Protein AF-A0A7L0SD51-F1 (afdb_monomer)

Mean predicted aligned error: 18.01 Å

Sequence (145 aa):
GAASPPPSQLLRVPKPPPARARHVVFEDEVTPVGRPSGRVPKVGAGPPPPGLSPRPRAVPDYVVKYPAIRSPRQREGYKGVFQDQLAEYTELLGELRAARPPPGRQDWAFLEKQQRCQYLKQKLTHIKARIQDYDRDARDSTGPF

InterPro domains:
  IPR010844 Occludin homology domain [PF07303] (106-136)
  IPR010844 Occludin homology domain [PS51980] (60-145)
  IPR031176 ELL/occludin family [PTHR23288] (40-99)

Foldseek 3Di:
DDDDDDDDDDDDDDDDDDDDDDDDDDDDDDDDDDDDDDDDDDDDDDDDPPPPPPPPPPDDVLCVVQDADDDPVVLVVLVVVLVVLVVVLVVLVVVLVVPVDDPPDDDPVSVVSVVVNVVSVVSSVSSVVSSVVVVVVVVVVPDDD

Organism: Glaucidium brasilianum (NCBI:txid78217)

Solvent-accessible surface area (backbone atoms only — not comparable to full-atom values): 9843 Å² total; per-residue (Å²): 136,90,82,82,80,83,84,82,81,77,82,81,78,83,80,82,80,83,86,78,81,78,82,84,82,88,84,80,87,86,91,90,88,86,88,92,87,82,84,84,85,89,83,89,76,76,82,74,73,93,68,70,73,75,72,77,75,75,75,56,67,58,59,72,75,56,56,83,57,87,46,73,68,56,42,52,52,51,50,53,52,44,51,59,50,46,52,54,39,53,53,51,52,51,48,52,65,72,61,58,65,64,90,94,57,89,52,68,70,54,53,51,53,50,50,50,46,52,50,43,53,53,45,46,52,51,53,51,47,35,46,50,52,43,56,53,54,55,56,63,75,65,58,86,131

Secondary structure (DSSP, 8-state):
---PPPPP----PPPPPP--PPP----------------------PPPP--------PPPHHHHHS----SHHHHHHHHHHHHHHHHHHHHHHHHHHHT-PPTT---HHHHHHHHHHHHHHHHHHHHHHHHHHHHHHHHHTT---

Nearest PDB structures (foldseek):
  6def-assembly3_C  TM=6.088E-01  e=6.495E-01  Thermochaetoides thermophila DSM 1495
  6vjf-assembly2_C  TM=5.981E-01  e=7.854E-01  Thermochaetoides thermophila DSM 1495
  2q0o-assembly1_C  TM=7.206E-01  e=2.163E+00  Sinorhizobium fredii NGR234
  2efl-assembly1_A-2  TM=7.932E-01  e=4.341E+00  Homo sapiens

Radius of gyration: 28.98 Å; Cα contacts (8 Å, |Δi|>4): 47; chains: 1; bounding box: 63×86×71 Å

Structure (mmCIF, N/CA/C/O backbone):
data_AF-A0A7L0SD51-F1
#
_entry.id   AF-A0A7L0SD51-F1
#
loop_
_atom_site.group_PDB
_atom_site.id
_atom_site.type_symbol
_atom_site.label_atom_id
_atom_site.label_alt_id
_atom_site.label_comp_id
_atom_site.label_asym_id
_atom_site.label_entity_id
_atom_site.label_seq_id
_atom_site.pdbx_PDB_ins_code
_atom_site.Cartn_x
_atom_site.Cartn_y
_atom_site.Cartn_z
_atom_site.occupancy
_atom_site.B_iso_or_equiv
_atom_site.auth_seq_id
_atom_site.auth_comp_id
_atom_site.auth_asym_id
_atom_site.auth_atom_id
_atom_site.pdbx_PDB_model_num
ATOM 1 N N . GLY A 1 1 ? 16.966 -63.987 -26.079 1.00 46.34 1 GLY A N 1
ATOM 2 C CA . GLY A 1 1 ? 15.617 -63.414 -25.943 1.00 46.34 1 GLY A CA 1
ATOM 3 C C . GLY A 1 1 ? 15.754 -61.916 -25.881 1.00 46.34 1 GLY A C 1
ATOM 4 O O . GLY A 1 1 ? 16.359 -61.426 -24.940 1.00 46.34 1 GLY A O 1
ATOM 5 N N . ALA A 1 2 ? 15.303 -61.221 -26.922 1.00 49.62 2 ALA A N 1
ATOM 6 C CA . ALA A 1 2 ? 15.285 -59.766 -26.970 1.00 49.62 2 ALA A CA 1
ATOM 7 C C . ALA A 1 2 ? 14.114 -59.247 -26.123 1.00 49.62 2 ALA A C 1
ATOM 9 O O . ALA A 1 2 ? 12.998 -59.740 -26.271 1.00 49.62 2 ALA A O 1
ATOM 10 N N . ALA A 1 3 ? 14.367 -58.272 -25.251 1.00 57.56 3 ALA A N 1
ATOM 11 C CA . ALA A 1 3 ? 13.332 -57.530 -24.542 1.00 57.56 3 ALA A CA 1
ATOM 12 C C . ALA A 1 3 ? 13.428 -56.059 -24.968 1.00 57.56 3 ALA A C 1
ATOM 14 O O . ALA A 1 3 ? 14.377 -55.359 -24.620 1.00 57.56 3 ALA A O 1
ATOM 15 N N . SER A 1 4 ? 12.473 -55.629 -25.790 1.00 61.72 4 SER A N 1
ATOM 16 C CA . SER A 1 4 ? 12.317 -54.248 -26.247 1.00 61.72 4 SER A CA 1
ATOM 17 C C . SER A 1 4 ? 11.806 -53.343 -25.116 1.00 61.72 4 SER A C 1
ATOM 19 O O . SER A 1 4 ? 10.937 -53.775 -24.357 1.00 61.72 4 SER A O 1
ATOM 21 N N . PRO A 1 5 ? 12.258 -52.080 -25.014 1.00 72.06 5 PRO A N 1
ATOM 22 C CA . PRO A 1 5 ? 11.600 -51.083 -24.174 1.00 72.06 5 PRO A CA 1
ATOM 23 C C . PRO A 1 5 ? 10.325 -50.531 -24.854 1.00 72.06 5 PRO A C 1
ATOM 25 O O . PRO A 1 5 ? 10.249 -50.513 -26.087 1.00 72.06 5 PRO A O 1
ATOM 28 N N . PRO A 1 6 ? 9.316 -50.067 -24.089 1.00 70.25 6 PRO A N 1
ATOM 29 C CA . PRO A 1 6 ? 8.111 -49.454 -24.650 1.00 70.25 6 PRO A CA 1
ATOM 30 C C . PRO A 1 6 ? 8.385 -48.032 -25.185 1.00 70.25 6 PRO A C 1
ATOM 32 O O . PRO A 1 6 ? 9.270 -47.344 -24.671 1.00 70.25 6 PRO A O 1
ATOM 35 N N . PRO A 1 7 ? 7.627 -47.555 -26.193 1.00 58.06 7 PRO A N 1
ATOM 36 C CA . PRO A 1 7 ? 7.818 -46.225 -26.763 1.00 58.06 7 PRO A CA 1
ATOM 37 C C . PRO A 1 7 ? 7.284 -45.108 -25.853 1.00 58.06 7 PRO A C 1
ATOM 39 O O . PRO A 1 7 ? 6.174 -45.173 -25.321 1.00 58.06 7 PRO A O 1
ATOM 42 N N . SER A 1 8 ? 8.086 -44.050 -25.737 1.00 52.69 8 SER A N 1
ATOM 43 C CA . SER A 1 8 ? 7.795 -42.791 -25.052 1.00 52.69 8 SER A CA 1
ATOM 44 C C . SER A 1 8 ? 6.525 -42.127 -25.591 1.00 52.69 8 SER A C 1
ATOM 46 O O . SER A 1 8 ? 6.451 -41.761 -26.765 1.00 52.69 8 SER A O 1
ATOM 48 N N . GLN A 1 9 ? 5.531 -41.914 -24.727 1.00 57.16 9 GLN A N 1
ATOM 49 C CA . GLN A 1 9 ? 4.371 -41.092 -25.063 1.00 57.16 9 GLN A CA 1
ATOM 50 C C . GLN A 1 9 ? 4.770 -39.611 -25.045 1.00 57.16 9 GLN A C 1
ATOM 52 O O . GLN A 1 9 ? 4.977 -39.006 -23.995 1.00 57.16 9 GLN A O 1
ATOM 57 N N . LEU A 1 10 ? 4.893 -39.041 -26.241 1.00 57.75 10 LEU A N 1
ATOM 58 C CA . LEU A 1 10 ? 5.058 -37.613 -26.493 1.00 57.75 10 LEU A CA 1
ATOM 59 C C . LEU A 1 10 ? 3.815 -36.856 -25.996 1.00 57.75 10 LEU A C 1
ATOM 61 O O . LEU A 1 10 ? 2.762 -36.901 -26.635 1.00 57.75 10 LEU A O 1
ATOM 65 N N . LEU A 1 11 ? 3.931 -36.133 -24.876 1.00 54.34 11 LEU A N 1
ATOM 66 C CA . LEU A 1 11 ? 2.921 -35.153 -24.472 1.00 54.34 11 LEU A CA 1
ATOM 67 C C . LEU A 1 11 ? 2.870 -34.038 -25.524 1.00 54.34 11 LEU A C 1
ATOM 69 O O . LEU A 1 11 ? 3.780 -33.223 -25.670 1.00 54.34 11 LEU A O 1
ATOM 73 N N . ARG A 1 12 ? 1.774 -34.021 -26.278 1.00 58.41 12 ARG A N 1
ATOM 74 C CA . ARG A 1 12 ? 1.444 -33.006 -27.273 1.00 58.41 12 ARG A CA 1
ATOM 75 C C . ARG A 1 12 ? 1.133 -31.681 -26.569 1.00 58.41 12 ARG A C 1
ATOM 77 O O . ARG A 1 12 ? 0.049 -31.512 -26.023 1.00 58.41 12 ARG A O 1
ATOM 84 N N . VAL A 1 13 ? 2.072 -30.738 -26.597 1.00 61.38 13 VAL A N 1
ATOM 85 C CA . VAL A 1 13 ? 1.851 -29.357 -26.136 1.00 61.38 13 VAL A CA 1
ATOM 86 C C . VAL A 1 13 ? 1.015 -28.602 -27.183 1.00 61.38 13 VAL A C 1
ATOM 88 O O . VAL A 1 13 ? 1.429 -28.539 -28.344 1.00 61.38 13 VAL A O 1
ATOM 91 N N . PRO A 1 14 ? -0.148 -28.016 -26.839 1.00 55.12 14 PRO A N 1
ATOM 92 C CA . PRO A 1 14 ? -0.847 -27.112 -27.744 1.00 55.12 14 PRO A CA 1
ATOM 93 C C . PRO A 1 14 ? -0.139 -25.748 -27.790 1.00 55.12 14 PRO A C 1
ATOM 95 O O . PRO A 1 14 ? 0.129 -25.120 -26.768 1.00 55.12 14 PRO A O 1
ATOM 98 N N . LYS A 1 15 ? 0.169 -25.296 -29.007 1.00 52.78 15 LYS A N 1
ATOM 99 C CA . LYS A 1 15 ? 0.818 -24.014 -29.322 1.00 52.78 15 LYS A CA 1
ATOM 100 C C . LYS A 1 15 ? -0.170 -22.849 -29.081 1.00 52.78 15 LYS A C 1
ATOM 102 O O . LYS A 1 15 ? -1.307 -22.957 -29.542 1.00 52.78 15 LYS A O 1
ATOM 107 N N . PRO A 1 16 ? 0.207 -21.745 -28.405 1.00 66.12 16 PRO A N 1
ATOM 108 C CA . PRO A 1 16 ? -0.701 -20.615 -28.195 1.00 66.12 16 PRO A CA 1
ATOM 109 C C . PRO A 1 16 ? -0.932 -19.810 -29.495 1.00 66.12 16 PRO A C 1
ATOM 111 O O . PRO A 1 16 ? -0.011 -19.695 -30.309 1.00 66.12 16 PRO A O 1
ATOM 114 N N . PRO A 1 17 ? -2.139 -19.249 -29.717 1.00 61.62 17 PRO A N 1
ATOM 115 C CA . PRO A 1 17 ? -2.445 -18.444 -30.900 1.00 61.62 17 PRO A CA 1
ATOM 116 C C . PRO A 1 17 ? -1.815 -17.036 -30.832 1.00 61.62 17 PRO A C 1
ATOM 118 O O . PRO A 1 17 ? -1.584 -16.515 -29.738 1.00 61.62 17 PRO A O 1
ATOM 121 N N . PRO A 1 18 ? -1.551 -16.390 -31.985 1.00 58.84 18 PRO A N 1
ATOM 122 C CA . PRO A 1 18 ? -0.897 -15.086 -32.033 1.00 58.84 18 PRO A CA 1
ATOM 123 C C . PRO A 1 18 ? -1.785 -13.965 -31.474 1.00 58.84 18 PRO A C 1
ATOM 125 O O . PRO A 1 18 ? -2.975 -13.862 -31.781 1.00 58.84 18 PRO A O 1
ATOM 128 N N . ALA A 1 19 ? -1.172 -13.092 -30.673 1.00 55.16 19 ALA A N 1
ATOM 129 C CA . ALA A 1 19 ? -1.794 -11.907 -30.102 1.00 55.16 19 ALA A CA 1
ATOM 130 C C . ALA A 1 19 ? -2.166 -10.907 -31.207 1.00 55.16 19 ALA A C 1
ATOM 132 O O . ALA A 1 19 ? -1.305 -10.343 -31.881 1.00 55.16 19 ALA A O 1
ATOM 133 N N . ARG A 1 20 ? -3.466 -10.663 -31.386 1.00 51.56 20 ARG A N 1
ATOM 134 C CA . ARG A 1 20 ? -3.954 -9.634 -32.306 1.00 51.56 20 ARG A CA 1
ATOM 135 C C . ARG A 1 20 ? -3.882 -8.274 -31.615 1.00 51.56 20 ARG A C 1
ATOM 137 O O . ARG A 1 20 ? -4.647 -7.992 -30.692 1.00 51.56 20 ARG A O 1
ATOM 144 N N . ALA A 1 21 ? -2.939 -7.453 -32.070 1.00 55.12 21 ALA A N 1
ATOM 145 C CA . ALA A 1 21 ? -2.794 -6.058 -31.683 1.00 55.12 21 ALA A CA 1
ATOM 146 C C . ALA A 1 21 ? -4.112 -5.300 -31.913 1.00 55.12 21 ALA A C 1
ATOM 148 O O . ALA A 1 21 ? -4.730 -5.397 -32.976 1.00 55.12 21 ALA A O 1
ATOM 149 N N . ARG A 1 22 ? -4.561 -4.569 -30.893 1.00 63.75 22 ARG A N 1
ATOM 150 C CA . ARG A 1 22 ? -5.752 -3.719 -30.960 1.00 63.75 22 ARG A CA 1
ATOM 151 C C . ARG A 1 22 ? -5.281 -2.339 -31.409 1.00 63.75 22 ARG A C 1
ATOM 153 O O . ARG A 1 22 ? -4.460 -1.728 -30.734 1.00 63.75 22 ARG A O 1
ATOM 160 N N . HIS A 1 23 ? -5.759 -1.909 -32.570 1.00 53.47 23 HIS A N 1
ATOM 161 C CA . HIS A 1 23 ? -5.478 -0.608 -33.165 1.00 53.47 23 HIS A CA 1
ATOM 162 C C . HIS A 1 23 ? -6.043 0.496 -32.257 1.00 53.47 23 HIS A C 1
ATOM 164 O O . HIS A 1 23 ? -7.214 0.441 -31.882 1.00 53.47 23 HIS A O 1
ATOM 170 N N . VAL A 1 24 ? -5.217 1.469 -31.882 1.00 51.22 24 VAL A N 1
ATOM 171 C CA . VAL A 1 24 ? -5.664 2.683 -31.191 1.00 51.22 24 VAL A CA 1
ATOM 172 C C . VAL A 1 24 ? -6.261 3.602 -32.257 1.00 51.22 24 VAL A C 1
ATOM 174 O O . VAL A 1 24 ? -5.546 4.018 -33.164 1.00 51.22 24 VAL A O 1
ATOM 177 N N . VAL A 1 25 ? -7.561 3.888 -32.178 1.00 48.16 25 VAL A N 1
ATOM 178 C CA . VAL A 1 25 ? -8.181 4.987 -32.931 1.00 48.16 25 VAL A CA 1
ATOM 179 C C . VAL A 1 25 ? -8.354 6.131 -31.943 1.00 48.16 25 VAL A C 1
ATOM 181 O O . VAL A 1 25 ? -9.135 6.026 -31.001 1.00 48.16 25 VAL A O 1
ATOM 184 N N . PHE A 1 26 ? -7.545 7.171 -32.117 1.00 42.62 26 PHE A N 1
ATOM 185 C CA . PHE A 1 26 ? -7.743 8.468 -31.485 1.00 42.62 26 PHE A CA 1
ATOM 186 C C . PHE A 1 26 ? -8.662 9.251 -32.421 1.00 42.62 26 PHE A C 1
ATOM 188 O O . PHE A 1 26 ? -8.254 9.571 -33.535 1.00 42.62 26 PHE A O 1
ATOM 195 N N . GLU A 1 27 ? -9.894 9.512 -32.004 1.00 57.91 27 GLU A N 1
ATOM 196 C CA . GLU A 1 27 ? -10.742 10.502 -32.660 1.00 57.91 27 GLU A CA 1
ATOM 197 C C . GLU A 1 27 ? -11.176 11.484 -31.578 1.00 57.91 27 GLU A C 1
ATOM 199 O O . GLU A 1 27 ? -11.934 11.117 -30.682 1.00 57.91 27 GLU A O 1
ATOM 204 N N . ASP A 1 28 ? -10.616 12.691 -31.617 1.00 58.94 28 ASP A N 1
ATOM 205 C CA . ASP A 1 28 ? -11.111 13.828 -30.850 1.00 58.94 28 ASP A CA 1
ATOM 206 C C . ASP A 1 28 ? -10.742 15.132 -31.576 1.00 58.94 28 ASP A C 1
ATOM 208 O O . ASP A 1 28 ? -9.562 15.446 -31.724 1.00 58.94 28 ASP A O 1
ATOM 212 N N . GLU A 1 29 ? -11.797 15.832 -32.018 1.00 47.81 29 GLU A N 1
ATOM 213 C CA . GLU A 1 29 ? -11.894 17.267 -32.355 1.00 47.81 29 GLU A CA 1
ATOM 214 C C . GLU A 1 29 ? -11.095 17.792 -33.584 1.00 47.81 29 GLU A C 1
ATOM 216 O O . GLU A 1 29 ? -9.888 17.629 -33.681 1.00 47.81 29 GLU A O 1
ATOM 221 N N . VAL A 1 30 ? -11.668 18.449 -34.612 1.00 39.88 30 VAL A N 1
ATOM 222 C CA . VAL A 1 30 ? -12.572 19.620 -34.590 1.00 39.88 30 VAL A CA 1
ATOM 223 C C . VAL A 1 30 ? -13.244 19.927 -35.968 1.00 39.88 30 VAL A C 1
ATOM 225 O O . VAL A 1 30 ? -12.582 19.943 -37.002 1.00 39.88 30 VAL A O 1
ATOM 228 N N . THR A 1 31 ? -14.544 20.279 -35.889 1.00 37.22 31 THR A N 1
ATOM 229 C CA . THR A 1 31 ? -15.355 21.309 -36.621 1.00 37.22 31 THR A CA 1
ATOM 230 C C . THR A 1 31 ? -15.902 21.162 -38.080 1.00 37.22 31 THR A C 1
ATOM 232 O O . THR A 1 31 ? -15.384 20.400 -38.887 1.00 37.22 31 THR A O 1
ATOM 235 N N . PRO A 1 32 ? -17.051 21.840 -38.399 1.00 60.22 32 PRO A N 1
ATOM 236 C CA . PRO A 1 32 ? -18.184 21.314 -39.191 1.00 60.22 32 PRO A CA 1
ATOM 237 C C . PRO A 1 32 ? -18.515 22.096 -40.490 1.00 60.22 32 PRO A C 1
ATOM 239 O O . PRO A 1 32 ? -18.053 23.216 -40.661 1.00 60.22 32 PRO A O 1
ATOM 242 N N . VAL A 1 33 ? -19.413 21.558 -41.341 1.00 40.50 33 VAL A N 1
ATOM 243 C CA . VAL A 1 33 ? -20.586 22.231 -41.980 1.00 40.50 33 VAL A CA 1
ATOM 244 C C . VAL A 1 33 ? -21.102 21.415 -43.183 1.00 40.50 33 VAL A C 1
ATOM 246 O O . VAL A 1 33 ? -20.339 21.057 -44.073 1.00 40.50 33 VAL A O 1
ATOM 249 N N . GLY A 1 34 ? -22.414 21.147 -43.245 1.00 35.72 34 GLY A N 1
ATOM 250 C CA . GLY A 1 34 ? -23.077 20.610 -44.447 1.00 35.72 34 GLY A CA 1
ATOM 251 C C . GLY A 1 34 ? -24.430 19.938 -44.171 1.00 35.72 34 GLY A C 1
ATOM 252 O O . GLY A 1 34 ? -24.488 18.840 -43.636 1.00 35.72 34 GLY A O 1
ATOM 253 N N . ARG A 1 35 ? -25.528 20.619 -44.514 1.00 46.56 35 ARG A N 1
ATOM 254 C CA . ARG A 1 35 ? -26.952 20.258 -44.292 1.00 46.56 35 ARG A CA 1
ATOM 255 C C . ARG A 1 35 ? -27.521 19.453 -45.512 1.00 46.56 35 ARG A C 1
ATOM 257 O O . ARG A 1 35 ? -26.777 19.236 -46.458 1.00 46.56 35 ARG A O 1
ATOM 264 N N . PRO A 1 36 ? -28.836 19.136 -45.614 1.00 58.88 36 PRO A N 1
ATOM 265 C CA . PRO A 1 36 ? -29.550 17.935 -45.142 1.00 58.88 36 PRO A CA 1
ATOM 266 C C . PRO A 1 36 ? -30.214 17.076 -46.256 1.00 58.88 36 PRO A C 1
ATOM 268 O O . PRO A 1 36 ? -30.596 17.587 -47.304 1.00 58.88 36 PRO A O 1
ATOM 271 N N . SER A 1 37 ? -30.507 15.800 -45.975 1.00 41.88 37 SER A N 1
ATOM 272 C CA . SER A 1 37 ? -31.655 15.006 -46.494 1.00 41.88 37 SER A CA 1
ATOM 273 C C . SER A 1 37 ? -31.438 13.541 -46.111 1.00 41.88 37 SER A C 1
ATOM 275 O O . SER A 1 37 ? -30.345 13.035 -46.295 1.00 41.88 37 SER A O 1
ATOM 277 N N . GLY A 1 38 ? -32.380 12.764 -45.594 1.00 38.16 38 GLY A N 1
ATOM 278 C CA . GLY A 1 38 ? -33.790 12.963 -45.309 1.00 38.16 38 GLY A CA 1
ATOM 279 C C . GLY A 1 38 ? -34.352 11.663 -44.707 1.00 38.16 38 GLY A C 1
ATOM 280 O O . GLY A 1 38 ? -33.651 10.657 -44.627 1.00 38.16 38 GLY A O 1
ATOM 281 N N . ARG A 1 39 ? -35.645 11.707 -44.354 1.00 42.94 39 ARG A N 1
ATOM 282 C CA . ARG A 1 39 ? -36.534 10.606 -43.918 1.00 42.94 39 ARG A CA 1
ATOM 283 C C . ARG A 1 39 ? -36.514 10.186 -42.434 1.00 42.94 39 ARG A C 1
ATOM 285 O O . ARG A 1 39 ? -35.727 9.370 -41.980 1.00 42.94 39 ARG A O 1
ATOM 292 N N . VAL A 1 40 ? -37.527 10.684 -41.724 1.00 49.06 40 VAL A N 1
ATOM 293 C CA . VAL A 1 40 ? -38.264 10.009 -40.627 1.00 49.06 40 VAL A CA 1
ATOM 294 C C . VAL A 1 40 ? -39.407 9.162 -41.264 1.00 49.06 40 VAL A C 1
ATOM 296 O O . VAL A 1 40 ? -39.715 9.479 -42.419 1.00 49.06 40 VAL A O 1
ATOM 299 N N . PRO A 1 41 ? -40.089 8.165 -40.620 1.00 46.88 41 PRO A N 1
ATOM 300 C CA . PRO A 1 41 ? -40.426 8.132 -39.183 1.00 46.88 41 PRO A CA 1
ATOM 301 C C . PRO A 1 41 ? -40.598 6.769 -38.434 1.00 46.88 41 PRO A C 1
ATOM 303 O O . PRO A 1 41 ? -40.973 5.748 -38.993 1.00 46.88 41 PRO A O 1
ATOM 306 N N . LYS A 1 42 ? -40.429 6.861 -37.099 1.00 50.75 42 LYS A N 1
ATOM 307 C CA . LYS A 1 42 ? -41.205 6.270 -35.973 1.00 50.75 42 LYS A CA 1
ATOM 308 C C . LYS A 1 42 ? -41.648 4.791 -36.009 1.00 50.75 42 LYS A C 1
ATOM 310 O O . LYS A 1 42 ? -42.660 4.505 -36.630 1.00 50.75 42 LYS A O 1
ATOM 315 N N . VAL A 1 43 ? -41.105 3.964 -35.098 1.00 44.72 43 VAL A N 1
ATOM 316 C CA . VAL A 1 43 ? -41.902 3.087 -34.197 1.00 44.72 43 VAL A CA 1
ATOM 317 C C . VAL A 1 43 ? -41.157 2.928 -32.861 1.00 44.72 43 VAL A C 1
ATOM 319 O O . VAL A 1 43 ? -39.933 2.866 -32.833 1.00 44.72 43 VAL A O 1
ATOM 322 N N . GLY A 1 44 ? -41.901 2.986 -31.758 1.00 53.06 44 GLY A N 1
ATOM 323 C CA . GLY A 1 44 ? -41.397 3.273 -30.422 1.00 53.06 44 GLY A CA 1
ATOM 324 C C . GLY A 1 44 ? -40.535 2.213 -29.735 1.00 53.06 44 GLY A C 1
ATOM 325 O O . GLY A 1 44 ? -40.688 1.011 -29.911 1.00 53.06 44 GLY A O 1
ATOM 326 N N . ALA A 1 45 ? -39.709 2.721 -28.834 1.00 53.44 45 ALA A N 1
ATOM 327 C CA . ALA A 1 45 ? -39.357 2.099 -27.571 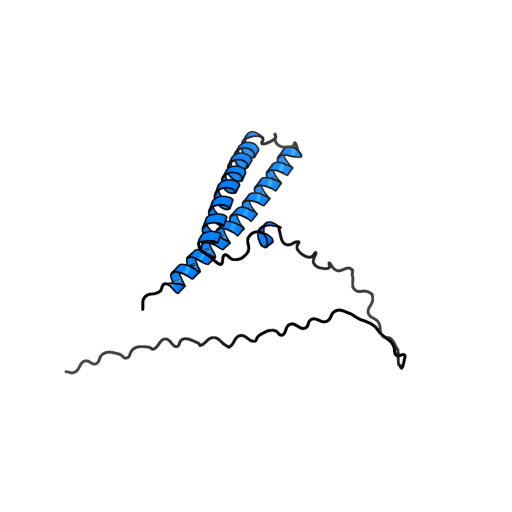1.00 53.44 45 ALA A CA 1
ATOM 328 C C . ALA A 1 45 ? -39.163 3.271 -26.601 1.00 53.44 45 ALA A C 1
ATOM 330 O O . ALA A 1 45 ? -38.528 4.263 -26.963 1.00 53.44 45 ALA A O 1
ATOM 331 N N . GLY A 1 46 ? -39.811 3.222 -25.435 1.00 57.81 46 GLY A N 1
ATOM 332 C CA . GLY A 1 46 ? -39.722 4.278 -24.425 1.00 57.81 46 GLY A CA 1
ATOM 333 C C . GLY A 1 46 ? -38.274 4.572 -24.010 1.00 57.81 46 GLY A C 1
ATOM 334 O O . GLY A 1 46 ? -37.365 3.816 -24.365 1.00 57.81 46 GLY A O 1
ATOM 335 N N . PRO A 1 47 ? -38.034 5.659 -23.255 1.00 63.19 47 PRO A N 1
ATOM 336 C CA . PRO A 1 47 ? -36.719 5.885 -22.676 1.00 63.19 47 PRO A CA 1
ATOM 337 C C . PRO A 1 47 ? -36.291 4.616 -21.921 1.00 63.19 47 PRO A C 1
ATOM 339 O O . PRO A 1 47 ? -37.115 4.047 -21.194 1.00 63.19 47 PRO A O 1
ATOM 342 N N . PRO A 1 48 ? -35.045 4.134 -22.093 1.00 60.16 48 PRO A N 1
ATOM 343 C CA . PRO A 1 48 ? -34.546 3.075 -21.232 1.00 60.16 48 PRO A CA 1
ATOM 344 C C . PRO A 1 48 ? -34.727 3.531 -19.776 1.00 60.16 48 PRO A C 1
ATOM 346 O O . PRO A 1 48 ? -34.613 4.734 -19.502 1.00 60.16 48 PRO A O 1
ATOM 349 N N . PRO A 1 49 ? -35.015 2.622 -18.824 1.00 62.31 49 PRO A N 1
ATOM 350 C CA . PRO A 1 49 ? -34.937 2.999 -17.419 1.00 62.31 49 PRO A CA 1
ATOM 351 C C . PRO A 1 49 ? -33.559 3.640 -17.188 1.00 62.31 49 PRO A C 1
ATOM 353 O O . PRO A 1 49 ? -32.605 3.230 -17.860 1.00 62.31 49 PRO A O 1
ATOM 356 N N . PRO A 1 50 ? -33.402 4.616 -16.274 1.00 52.84 50 PRO A N 1
ATOM 357 C CA . PRO A 1 50 ? -32.089 5.050 -15.806 1.00 52.84 50 PRO A CA 1
ATOM 358 C C . PRO A 1 50 ? -31.439 3.892 -15.032 1.00 52.84 50 PRO A C 1
ATOM 360 O O . PRO A 1 50 ? -31.313 3.881 -13.811 1.00 52.84 50 PRO A O 1
ATOM 363 N N . GLY A 1 51 ? -31.082 2.852 -15.777 1.00 51.97 51 GLY A N 1
ATOM 364 C CA . GLY A 1 51 ? -30.345 1.692 -15.366 1.00 51.97 51 GLY A CA 1
ATOM 365 C C . GLY A 1 51 ? -28.909 2.134 -15.289 1.00 51.97 51 GLY A C 1
ATOM 366 O O . GLY A 1 51 ? -28.213 2.158 -16.298 1.00 51.97 51 GLY A O 1
ATOM 367 N N . LEU A 1 52 ? -28.528 2.536 -14.079 1.00 55.66 52 LEU A N 1
ATOM 368 C CA . LEU A 1 52 ? -27.228 2.257 -13.492 1.00 55.66 52 LEU A CA 1
ATOM 369 C C . LEU A 1 52 ? -26.113 2.256 -14.538 1.00 55.66 52 LEU A C 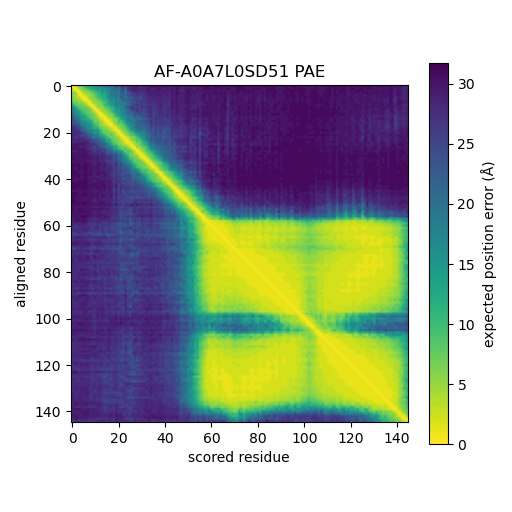1
ATOM 371 O O . LEU A 1 52 ? -25.555 1.204 -14.855 1.00 55.66 52 LEU A O 1
ATOM 375 N N . SER A 1 53 ? -25.770 3.437 -15.061 1.00 44.31 53 SER A N 1
ATOM 376 C CA . SER A 1 53 ? -24.427 3.610 -15.596 1.00 44.31 53 SER A CA 1
ATOM 377 C C . SER A 1 53 ? -23.489 3.041 -14.525 1.00 44.31 53 SER A C 1
ATOM 379 O O . SER A 1 53 ? -23.580 3.466 -13.363 1.00 44.31 53 SER A O 1
ATOM 381 N N . PRO A 1 54 ? -22.692 1.995 -14.830 1.00 59.41 54 PRO A N 1
ATOM 382 C CA . PRO A 1 54 ? -21.815 1.414 -13.835 1.00 59.41 54 PRO A CA 1
ATOM 383 C C . PRO A 1 54 ? -20.956 2.569 -13.356 1.00 59.41 54 PRO A C 1
ATOM 385 O O . PRO A 1 54 ? -20.227 3.144 -14.166 1.00 59.41 54 PRO A O 1
ATOM 388 N N . ARG A 1 55 ? -21.114 2.972 -12.084 1.00 53.59 55 ARG A N 1
ATOM 389 C CA . ARG A 1 55 ? -20.302 4.043 -11.503 1.00 53.59 55 ARG A CA 1
ATOM 390 C C . ARG A 1 55 ? -18.867 3.731 -11.915 1.00 53.59 55 ARG A C 1
ATOM 392 O O . ARG A 1 55 ? -18.424 2.625 -11.578 1.00 53.59 55 ARG A O 1
ATOM 399 N N . PRO A 1 56 ? -18.183 4.613 -12.671 1.00 63.03 56 PRO A N 1
ATOM 400 C CA . PRO A 1 56 ? -16.793 4.396 -13.018 1.00 63.03 56 PRO A CA 1
ATOM 401 C C . PRO A 1 56 ? -16.099 4.098 -11.702 1.00 63.03 56 PRO A C 1
ATOM 403 O O . PRO A 1 56 ? -16.124 4.929 -10.791 1.00 63.03 56 PRO A O 1
ATOM 406 N N . ARG A 1 57 ? -15.634 2.857 -11.522 1.00 61.91 57 ARG A N 1
ATOM 407 C CA . ARG A 1 57 ? -14.962 2.478 -10.285 1.00 61.91 57 ARG A CA 1
ATOM 408 C C . ARG A 1 57 ? -13.747 3.382 -10.234 1.00 61.91 57 ARG A C 1
ATOM 410 O O . ARG A 1 57 ? -12.845 3.214 -11.050 1.00 61.91 57 ARG A O 1
ATOM 417 N N . ALA A 1 58 ? -13.788 4.382 -9.355 1.00 81.50 58 ALA A N 1
ATOM 418 C CA . ALA A 1 58 ? -12.673 5.287 -9.169 1.00 81.50 58 ALA A CA 1
ATOM 419 C C . ALA A 1 58 ? -11.460 4.407 -8.880 1.00 81.50 58 ALA A C 1
ATOM 421 O O . ALA A 1 58 ? -11.475 3.615 -7.933 1.00 81.50 58 ALA A O 1
ATOM 422 N N . VAL A 1 59 ? -10.470 4.462 -9.770 1.00 86.25 59 VAL A N 1
ATOM 423 C CA . VAL A 1 59 ? -9.239 3.703 -9.592 1.00 86.25 59 VAL A CA 1
ATOM 424 C C . VAL A 1 59 ? -8.600 4.233 -8.310 1.00 86.25 59 VAL A C 1
ATOM 426 O O . VAL A 1 59 ? -8.370 5.442 -8.223 1.00 86.25 59 VAL A O 1
ATOM 429 N N . PRO A 1 60 ? -8.346 3.384 -7.299 1.00 92.06 60 PRO A N 1
ATOM 430 C CA . PRO A 1 60 ? -7.731 3.853 -6.069 1.00 92.06 60 PRO A CA 1
ATOM 431 C C . PRO A 1 60 ? -6.372 4.494 -6.355 1.00 92.06 60 PRO A C 1
ATOM 433 O O . PRO A 1 60 ? -5.617 4.018 -7.205 1.00 92.06 60 PRO A O 1
ATOM 436 N N . ASP A 1 61 ? -6.026 5.549 -5.621 1.00 94.50 61 ASP A N 1
ATOM 437 C CA . ASP A 1 61 ? -4.809 6.328 -5.871 1.00 94.50 61 ASP A CA 1
ATOM 438 C C . ASP A 1 61 ? -3.535 5.472 -5.782 1.00 94.50 61 ASP A C 1
ATOM 440 O O . ASP A 1 61 ? -2.595 5.663 -6.551 1.00 94.50 61 ASP A O 1
ATOM 444 N N . TYR A 1 62 ? -3.517 4.476 -4.890 1.00 95.00 62 TYR A N 1
ATOM 445 C CA . TYR A 1 62 ? -2.399 3.546 -4.761 1.00 95.00 62 TYR A CA 1
ATOM 446 C C . TYR A 1 62 ? -2.205 2.655 -5.996 1.00 95.00 62 TYR A C 1
ATOM 448 O O . TYR A 1 62 ? -1.087 2.231 -6.270 1.00 95.00 62 TYR A O 1
ATOM 456 N N . VAL A 1 63 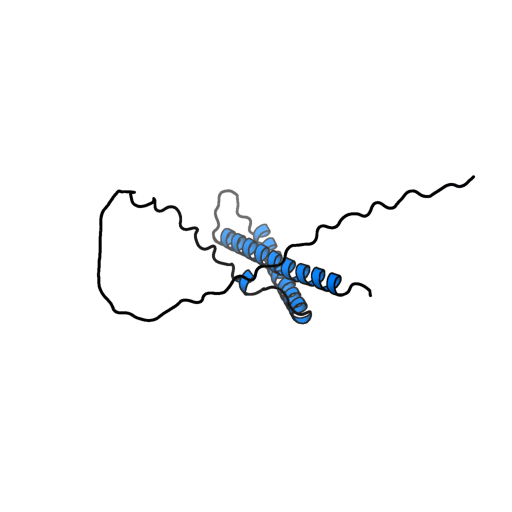? -3.247 2.393 -6.786 1.00 95.31 63 VAL A N 1
ATOM 457 C CA . VAL A 1 63 ? -3.094 1.634 -8.036 1.00 95.31 63 VAL A CA 1
ATOM 458 C C . VAL A 1 63 ? -2.325 2.461 -9.064 1.00 95.31 63 VAL A C 1
ATOM 460 O O . VAL A 1 63 ? -1.474 1.926 -9.771 1.00 95.31 63 VAL A O 1
ATOM 463 N N . VAL A 1 64 ? -2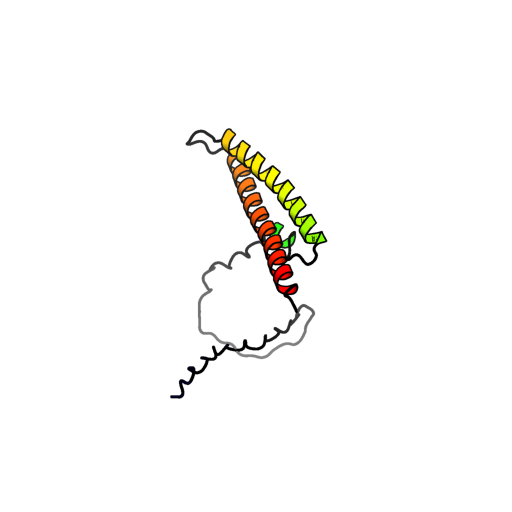.573 3.773 -9.100 1.00 95.38 64 VAL A N 1
ATOM 464 C CA . VAL A 1 64 ? -1.874 4.715 -9.987 1.00 95.38 64 VAL A CA 1
ATOM 465 C C . VAL A 1 64 ? -0.456 5.010 -9.484 1.00 95.38 64 VAL A C 1
ATOM 467 O O . VAL A 1 64 ? 0.475 5.063 -10.281 1.00 95.38 64 VAL A O 1
ATOM 470 N N . LYS A 1 65 ? -0.267 5.166 -8.165 1.00 95.69 65 LYS A N 1
ATOM 471 C CA . LYS A 1 65 ? 1.040 5.466 -7.546 1.00 95.69 65 LYS A CA 1
ATOM 472 C C . LYS A 1 65 ? 2.018 4.293 -7.582 1.00 95.69 65 LYS A C 1
ATOM 474 O O . LYS A 1 65 ? 3.225 4.520 -7.633 1.00 95.69 65 LYS A O 1
ATOM 479 N N . TYR A 1 66 ? 1.514 3.058 -7.545 1.00 96.94 66 TYR A N 1
ATOM 480 C CA . TYR A 1 66 ? 2.338 1.850 -7.518 1.00 96.94 66 TYR A CA 1
ATOM 481 C C . TYR A 1 66 ? 2.045 0.945 -8.730 1.00 96.94 66 TYR A C 1
ATOM 483 O O . TYR A 1 66 ? 1.415 -0.109 -8.573 1.00 96.94 66 TYR A O 1
ATOM 491 N N . PRO A 1 67 ? 2.443 1.347 -9.956 1.00 96.94 67 PRO A N 1
ATOM 492 C CA . PRO A 1 67 ? 2.311 0.511 -11.149 1.00 96.94 67 PRO A CA 1
ATOM 493 C C . PRO A 1 67 ? 3.211 -0.740 -11.102 1.00 96.94 67 PRO A C 1
ATOM 495 O O . PRO A 1 67 ? 3.912 -1.009 -10.128 1.00 96.94 67 PRO A O 1
ATOM 498 N N . ALA A 1 68 ? 3.176 -1.541 -12.172 1.00 96.94 68 ALA A N 1
ATOM 499 C CA . ALA A 1 68 ? 4.076 -2.683 -12.336 1.00 96.94 68 ALA A CA 1
ATOM 500 C C . ALA A 1 68 ? 5.549 -2.250 -12.238 1.00 96.94 68 ALA A C 1
ATOM 502 O O . ALA A 1 68 ? 5.962 -1.272 -12.868 1.00 96.94 68 ALA A O 1
ATOM 503 N N . ILE A 1 69 ? 6.323 -2.989 -11.445 1.00 97.06 69 ILE A N 1
ATOM 504 C CA . ILE A 1 69 ? 7.731 -2.696 -11.181 1.00 97.06 69 ILE A CA 1
ATOM 505 C C . ILE A 1 69 ? 8.552 -3.088 -12.406 1.00 97.06 69 ILE A C 1
ATOM 507 O O . ILE A 1 69 ? 8.360 -4.162 -12.966 1.00 97.06 69 ILE A O 1
ATOM 511 N N . ARG A 1 70 ? 9.473 -2.213 -12.818 1.00 93.81 70 ARG A N 1
ATOM 512 C CA . ARG A 1 70 ? 10.313 -2.422 -14.012 1.00 93.81 70 ARG A CA 1
ATOM 513 C C . ARG A 1 70 ? 11.806 -2.513 -13.715 1.00 93.81 70 ARG A C 1
ATOM 515 O O . ARG A 1 70 ? 12.592 -2.726 -14.628 1.00 93.81 70 ARG A O 1
ATOM 522 N N . SER A 1 71 ? 12.217 -2.297 -12.467 1.00 94.56 71 SER A N 1
ATOM 523 C CA . SER A 1 71 ? 13.631 -2.304 -12.087 1.00 94.56 71 SER A CA 1
ATOM 524 C C . SER A 1 71 ? 13.839 -2.770 -10.645 1.00 94.56 71 SER A C 1
ATOM 526 O O . SER A 1 71 ? 12.966 -2.558 -9.793 1.00 94.56 71 SER A O 1
ATOM 528 N N . PRO A 1 72 ? 15.022 -3.327 -10.322 1.00 94.56 72 PRO A N 1
ATOM 529 C CA . PRO A 1 72 ? 15.322 -3.779 -8.966 1.00 94.56 72 PRO A CA 1
ATOM 530 C C . PRO A 1 72 ? 15.386 -2.613 -7.968 1.00 94.56 72 PRO A C 1
ATOM 532 O O . PRO A 1 72 ? 14.968 -2.758 -6.822 1.00 94.56 72 PRO A O 1
ATOM 535 N N . ARG A 1 73 ? 15.822 -1.423 -8.403 1.00 96.69 73 ARG A N 1
ATOM 536 C CA . ARG A 1 73 ? 15.823 -0.217 -7.560 1.00 96.69 73 ARG A CA 1
ATOM 537 C C . ARG A 1 73 ? 14.404 0.226 -7.199 1.00 96.69 73 ARG A C 1
ATOM 539 O O . ARG A 1 73 ? 14.143 0.574 -6.051 1.00 96.69 73 ARG A O 1
ATOM 546 N N . GLN A 1 74 ? 13.478 0.184 -8.159 1.00 96.62 74 GLN A N 1
ATOM 547 C CA . GLN A 1 74 ? 12.071 0.505 -7.908 1.00 96.62 74 GLN A CA 1
ATOM 548 C C . GLN A 1 74 ? 11.420 -0.517 -6.969 1.00 96.62 74 GLN A C 1
ATOM 550 O O . GLN A 1 74 ? 10.652 -0.127 -6.092 1.00 96.62 74 GLN A O 1
ATOM 555 N N . ARG A 1 75 ? 11.773 -1.803 -7.101 1.00 97.38 75 ARG A N 1
ATOM 556 C CA . ARG A 1 75 ? 11.358 -2.850 -6.160 1.00 97.38 75 ARG A CA 1
ATOM 557 C C . ARG A 1 75 ? 11.776 -2.530 -4.729 1.00 97.38 75 ARG A C 1
ATOM 559 O O . ARG A 1 75 ? 10.953 -2.635 -3.825 1.00 97.38 75 ARG A O 1
ATOM 566 N N . GLU A 1 76 ? 13.029 -2.132 -4.527 1.00 97.88 76 GLU A N 1
ATOM 567 C CA . GLU A 1 76 ? 13.523 -1.783 -3.193 1.00 97.88 76 GLU A CA 1
ATOM 568 C C . GLU A 1 76 ? 12.808 -0.549 -2.630 1.00 97.88 76 GLU A C 1
ATOM 570 O O . GLU A 1 76 ? 12.377 -0.555 -1.480 1.00 97.88 76 GLU A O 1
ATOM 575 N N . GLY A 1 77 ? 12.548 0.459 -3.469 1.00 97.62 77 GLY A N 1
ATOM 576 C CA . GLY A 1 77 ? 11.715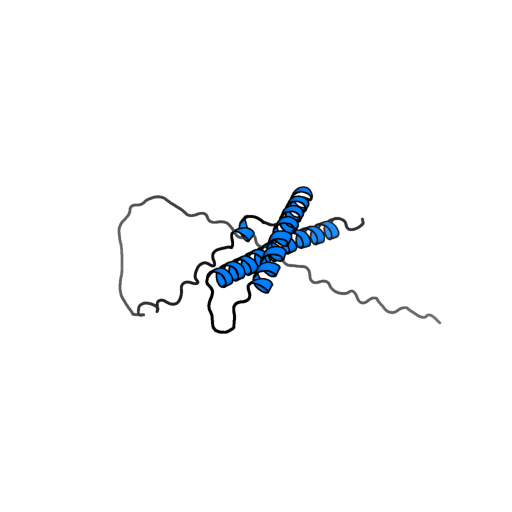 1.599 -3.081 1.00 97.62 77 GLY A CA 1
ATOM 577 C C . GLY A 1 77 ? 10.309 1.180 -2.636 1.00 97.62 77 GLY A C 1
ATOM 578 O O . GLY A 1 77 ? 9.814 1.656 -1.618 1.00 97.62 77 GLY A O 1
ATOM 579 N N . TYR A 1 78 ? 9.672 0.245 -3.347 1.00 98.06 78 TYR A N 1
ATOM 580 C CA . TYR A 1 78 ? 8.343 -0.253 -2.972 1.00 98.06 78 TYR A CA 1
ATOM 581 C C . TYR A 1 78 ? 8.371 -1.033 -1.660 1.00 98.06 78 TYR A C 1
ATOM 583 O O . TYR A 1 78 ? 7.417 -0.934 -0.892 1.00 98.06 78 TYR A O 1
ATOM 591 N N . LYS A 1 79 ? 9.447 -1.776 -1.371 1.00 97.56 79 LYS A N 1
ATOM 592 C CA . LYS A 1 79 ? 9.618 -2.423 -0.065 1.00 97.56 79 LYS A CA 1
ATOM 593 C C . LYS A 1 79 ? 9.739 -1.407 1.060 1.00 97.56 79 LYS A C 1
ATOM 595 O O . LYS A 1 79 ? 9.087 -1.605 2.075 1.00 97.56 79 LYS A O 1
ATOM 600 N N . GLY A 1 80 ? 10.529 -0.347 0.877 1.00 97.81 80 GLY A N 1
ATOM 601 C CA . GLY A 1 80 ? 10.652 0.721 1.873 1.00 97.81 80 GLY A CA 1
ATOM 602 C C . GLY A 1 80 ? 9.284 1.303 2.216 1.00 97.81 80 GLY A C 1
ATOM 603 O O . GLY A 1 80 ? 8.845 1.232 3.358 1.00 97.81 80 GLY A O 1
ATOM 604 N N . VAL A 1 81 ? 8.529 1.709 1.191 1.00 97.50 81 VAL A N 1
ATOM 605 C CA . VAL A 1 81 ? 7.161 2.218 1.380 1.00 97.50 81 VAL A CA 1
ATOM 606 C C . VAL A 1 81 ? 6.247 1.167 2.020 1.00 97.50 81 VAL A C 1
ATOM 608 O O . VAL A 1 81 ? 5.442 1.498 2.885 1.00 97.50 81 VAL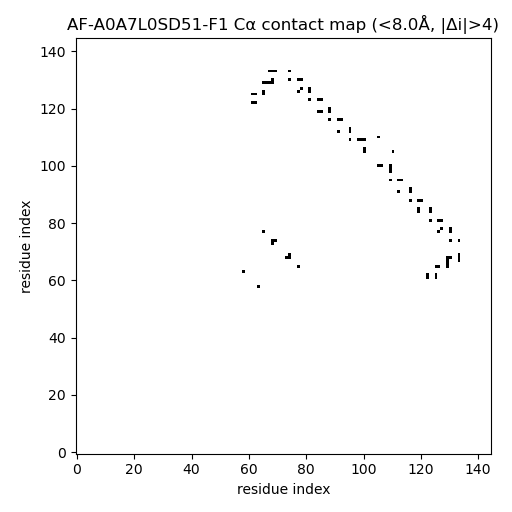 A O 1
ATOM 611 N N . PHE A 1 82 ? 6.350 -0.103 1.624 1.00 97.56 82 PHE A N 1
ATOM 612 C CA . PHE A 1 82 ? 5.568 -1.171 2.244 1.00 97.56 82 PHE A CA 1
ATOM 613 C C . PHE A 1 82 ? 5.849 -1.283 3.747 1.00 97.56 82 PHE A C 1
ATOM 615 O O . PHE A 1 82 ? 4.901 -1.419 4.512 1.00 97.56 82 PHE A O 1
ATOM 622 N N . GLN A 1 83 ? 7.114 -1.218 4.168 1.00 98.00 83 GLN A N 1
ATOM 623 C CA . GLN A 1 83 ? 7.488 -1.297 5.582 1.00 98.00 83 GLN A CA 1
ATOM 624 C C . GLN A 1 83 ? 6.972 -0.090 6.365 1.00 98.00 83 GLN A C 1
ATOM 626 O O . GLN A 1 83 ? 6.300 -0.273 7.379 1.00 98.00 83 GLN A O 1
ATOM 631 N N . ASP A 1 84 ? 7.191 1.119 5.850 1.00 97.81 84 ASP A N 1
ATOM 632 C CA . ASP A 1 84 ? 6.741 2.356 6.497 1.00 97.81 84 ASP A CA 1
ATOM 633 C C . ASP A 1 84 ? 5.218 2.355 6.688 1.00 97.81 84 ASP A C 1
ATOM 635 O O . ASP A 1 84 ? 4.691 2.651 7.760 1.00 97.81 84 ASP A O 1
ATOM 639 N N . GLN A 1 85 ? 4.481 1.946 5.655 1.00 97.25 85 GLN A N 1
ATOM 640 C CA . GLN A 1 85 ? 3.025 1.884 5.721 1.00 97.25 85 GLN A CA 1
ATOM 641 C C . GLN A 1 85 ? 2.494 0.707 6.532 1.00 97.25 85 GLN A C 1
ATOM 643 O O . GLN A 1 85 ? 1.376 0.774 7.048 1.00 97.25 85 GLN A O 1
ATOM 648 N N . LEU A 1 86 ? 3.256 -0.383 6.630 1.00 97.25 86 LEU A N 1
ATOM 649 C CA . LEU A 1 86 ? 2.914 -1.494 7.504 1.00 97.25 86 LEU A CA 1
ATOM 650 C C . LEU A 1 86 ? 3.028 -1.063 8.965 1.00 97.25 86 LEU A C 1
ATOM 652 O O . LEU A 1 86 ? 2.135 -1.403 9.735 1.00 97.25 86 LEU A O 1
ATOM 656 N N . ALA A 1 87 ? 4.052 -0.279 9.317 1.00 97.50 87 ALA A N 1
ATOM 657 C CA . ALA A 1 87 ? 4.190 0.299 10.650 1.00 97.50 87 ALA A CA 1
ATOM 658 C C . ALA A 1 87 ? 2.959 1.151 11.013 1.00 97.50 87 ALA A C 1
ATOM 660 O O . ALA A 1 87 ? 2.312 0.877 12.027 1.00 97.50 87 ALA A O 1
ATOM 661 N N . GLU A 1 88 ? 2.548 2.070 10.126 1.00 96.12 88 GLU A N 1
ATOM 662 C CA . GLU A 1 88 ? 1.326 2.880 10.302 1.00 96.12 88 GLU A CA 1
ATOM 663 C C . GLU A 1 88 ? 0.077 1.993 10.470 1.00 96.12 88 GLU A C 1
ATOM 665 O O . GLU A 1 88 ? -0.737 2.200 11.368 1.00 96.12 88 GLU A O 1
ATOM 670 N N . TYR A 1 89 ? -0.072 0.952 9.642 1.00 96.00 89 TYR A N 1
ATOM 671 C CA . TYR A 1 89 ? -1.195 0.016 9.751 1.00 96.00 89 TYR A CA 1
ATOM 672 C C . TYR A 1 89 ? -1.204 -0.734 11.089 1.00 96.00 89 TYR A C 1
ATOM 674 O O . TYR A 1 89 ? -2.272 -0.930 11.673 1.00 96.00 89 TYR A O 1
ATOM 682 N N . THR A 1 90 ? -0.040 -1.176 11.570 1.00 96.00 90 THR A N 1
ATOM 683 C CA . THR A 1 90 ? 0.069 -1.910 12.836 1.00 96.00 90 THR A CA 1
ATOM 684 C C . THR A 1 90 ? -0.220 -1.033 14.047 1.00 96.00 90 THR A C 1
ATOM 686 O O . THR A 1 90 ? -0.931 -1.484 14.946 1.00 96.00 90 THR A O 1
ATOM 689 N N . GLU A 1 91 ? 0.256 0.213 14.043 1.00 95.75 91 GLU A N 1
ATOM 690 C CA . GLU A 1 91 ? -0.033 1.195 15.089 1.00 95.75 91 GLU A CA 1
ATOM 691 C C . GLU A 1 91 ? -1.532 1.506 15.128 1.00 95.75 91 GLU A C 1
ATOM 693 O O . GLU A 1 91 ? -2.185 1.320 16.157 1.00 95.75 91 GLU A O 1
ATOM 698 N N . LEU A 1 92 ? -2.118 1.823 13.971 1.00 94.75 92 LEU A N 1
ATOM 699 C CA . LEU A 1 92 ? -3.544 2.108 13.844 1.00 94.75 92 LEU A CA 1
ATOM 700 C C . LEU A 1 92 ? -4.426 0.921 14.258 1.00 94.75 92 LEU A C 1
ATOM 702 O O . LEU A 1 92 ? -5.494 1.097 14.844 1.00 94.75 92 LEU A O 1
ATOM 706 N N . LEU A 1 93 ? -3.996 -0.309 13.968 1.00 93.12 93 LEU A N 1
ATOM 707 C CA . LEU A 1 93 ? -4.692 -1.511 14.418 1.00 93.12 93 LEU A CA 1
ATOM 708 C C . LEU A 1 93 ? -4.622 -1.665 15.945 1.00 93.12 93 LEU A C 1
ATOM 710 O O . LEU A 1 93 ? -5.600 -2.104 16.554 1.00 93.12 93 LEU A O 1
ATOM 714 N N . GLY A 1 94 ? -3.492 -1.309 16.559 1.00 93.69 94 GLY A N 1
ATOM 715 C CA . GLY A 1 94 ? -3.341 -1.228 18.011 1.00 93.69 94 GLY A CA 1
ATOM 716 C C . GLY A 1 94 ? -4.300 -0.206 18.617 1.00 93.69 94 GLY A C 1
ATOM 717 O O . GLY A 1 94 ? -5.047 -0.537 19.538 1.00 93.69 94 GLY A O 1
ATOM 718 N N . GLU A 1 95 ? -4.369 0.988 18.032 1.00 91.38 95 GLU A N 1
ATOM 719 C CA . GLU A 1 95 ? -5.306 2.027 18.454 1.00 91.38 95 GLU A CA 1
ATOM 720 C C . GLU A 1 95 ? -6.765 1.603 18.313 1.00 91.38 95 GLU A C 1
ATOM 722 O O . GLU A 1 95 ? -7.546 1.821 19.228 1.00 91.38 95 GLU A O 1
ATOM 727 N N . LEU A 1 96 ? -7.156 0.966 17.207 1.00 90.50 96 LEU A N 1
ATOM 728 C CA . LEU A 1 96 ? -8.522 0.460 17.026 1.00 90.50 96 LEU A CA 1
ATOM 729 C C . LEU A 1 96 ? -8.881 -0.615 18.054 1.00 90.50 96 LEU A C 1
ATOM 731 O O . LEU A 1 96 ? -10.022 -0.695 18.505 1.00 90.50 96 LEU A O 1
ATOM 735 N N . ARG A 1 97 ? -7.917 -1.456 18.433 1.00 88.25 97 ARG A N 1
ATOM 736 C CA . ARG A 1 97 ? -8.121 -2.459 19.485 1.00 88.25 97 ARG A CA 1
ATOM 737 C C . ARG A 1 97 ? -8.278 -1.803 20.854 1.00 88.25 97 ARG A C 1
ATOM 739 O O . ARG A 1 97 ? -9.144 -2.229 21.613 1.00 88.25 97 ARG A O 1
ATOM 746 N N . ALA A 1 98 ? -7.477 -0.780 21.146 1.00 89.12 98 ALA A N 1
ATOM 747 C CA . ALA A 1 98 ? -7.528 -0.038 22.403 1.00 89.12 98 ALA A CA 1
ATOM 748 C C . ALA A 1 98 ? -8.779 0.851 22.514 1.00 89.12 98 ALA A C 1
ATOM 750 O O . ALA A 1 98 ? -9.401 0.922 23.568 1.00 89.12 98 ALA A O 1
ATOM 751 N N . ALA A 1 99 ? -9.178 1.487 21.415 1.00 84.81 99 ALA A N 1
ATOM 752 C CA . ALA A 1 99 ? -10.286 2.431 21.335 1.00 84.81 99 ALA A CA 1
ATOM 753 C C . ALA A 1 99 ? -11.620 1.769 20.962 1.00 84.81 99 ALA A C 1
ATOM 755 O O . ALA A 1 99 ? -12.526 2.460 20.499 1.00 84.81 99 ALA A O 1
ATOM 756 N N . ARG A 1 100 ? -11.760 0.442 21.116 1.00 79.62 100 ARG A N 1
ATOM 757 C CA . ARG A 1 100 ? -13.007 -0.261 20.787 1.00 79.62 100 ARG A CA 1
ATOM 758 C C . ARG A 1 100 ? -14.148 0.310 21.641 1.00 79.62 100 ARG A C 1
ATOM 760 O O . ARG A 1 100 ? -14.145 0.082 22.854 1.00 79.62 100 ARG A O 1
ATOM 767 N N . PRO A 1 101 ? -15.122 1.020 21.041 1.00 76.88 101 PRO A N 1
ATOM 768 C CA . PRO A 1 101 ? -16.190 1.628 21.811 1.00 76.88 101 PRO A CA 1
ATOM 769 C C . PRO A 1 101 ? -17.076 0.538 22.428 1.00 76.88 101 PRO A C 1
ATOM 771 O O . PRO A 1 101 ? -17.133 -0.588 21.914 1.00 76.88 101 PRO A O 1
ATOM 774 N N . PRO A 1 102 ? -17.786 0.849 23.525 1.00 76.00 102 PRO A N 1
ATOM 775 C CA . PRO A 1 102 ? -18.783 -0.059 24.065 1.00 76.00 102 PRO A CA 1
ATOM 776 C C . PRO A 1 102 ? -19.843 -0.381 22.995 1.00 76.00 102 PRO A C 1
ATOM 778 O O . PRO A 1 102 ? -20.175 0.478 22.167 1.00 76.00 102 PRO A O 1
ATOM 781 N N . PRO A 1 103 ? -20.383 -1.611 22.992 1.00 73.19 103 PRO A N 1
ATOM 782 C CA . PRO A 1 103 ? -21.408 -2.007 22.035 1.00 73.19 103 PRO A CA 1
ATOM 783 C C . PRO A 1 103 ? -22.611 -1.058 22.127 1.00 73.19 103 PRO A C 1
ATOM 785 O O . PRO A 1 103 ? -23.094 -0.763 23.217 1.00 73.19 103 PRO A O 1
ATOM 788 N N . GLY A 1 104 ? -23.078 -0.563 20.978 1.00 71.94 104 GLY A N 1
ATOM 789 C CA . GLY A 1 104 ? -24.210 0.369 20.891 1.00 71.94 104 GLY A CA 1
ATOM 790 C C . GLY A 1 104 ? -23.836 1.847 20.736 1.00 71.94 104 GLY A C 1
ATOM 791 O O . GLY A 1 104 ? -24.729 2.664 20.525 1.00 71.94 104 GLY A O 1
ATOM 792 N N . ARG A 1 105 ? -22.545 2.208 20.768 1.00 71.06 105 ARG A N 1
ATOM 793 C CA . ARG A 1 105 ? -22.083 3.579 20.495 1.00 71.06 105 ARG A CA 1
ATOM 794 C C . ARG A 1 105 ? -21.338 3.639 19.157 1.00 71.06 105 ARG A C 1
ATOM 796 O O . ARG A 1 105 ? -20.319 2.977 18.988 1.00 71.06 105 ARG A O 1
ATOM 803 N N . GLN A 1 106 ? -21.847 4.422 18.202 1.00 74.38 106 GLN A N 1
ATOM 804 C CA . GLN A 1 106 ? -21.120 4.745 16.969 1.00 74.38 106 GLN A CA 1
ATOM 805 C C . GLN A 1 106 ? -20.213 5.943 17.233 1.00 74.38 106 GLN A C 1
ATOM 807 O O . GLN A 1 106 ? -20.687 7.063 17.403 1.00 74.38 106 GLN A O 1
ATOM 812 N N . ASP A 1 107 ? -18.912 5.686 17.296 1.00 81.81 107 ASP A N 1
ATOM 813 C CA . ASP A 1 107 ? -17.901 6.732 17.359 1.00 81.81 107 ASP A CA 1
ATOM 814 C C . ASP A 1 107 ? -17.377 7.002 15.941 1.00 81.81 107 ASP A C 1
ATOM 816 O O . ASP A 1 107 ? -16.813 6.115 15.292 1.00 81.81 107 ASP A O 1
ATOM 820 N N . TRP A 1 108 ? -17.591 8.224 15.444 1.00 84.62 108 TRP A N 1
ATOM 821 C CA . TRP A 1 108 ? -17.112 8.655 14.130 1.00 84.62 108 TRP A CA 1
ATOM 822 C C . TRP A 1 108 ? -15.588 8.550 14.013 1.00 84.62 108 TRP A C 1
ATOM 824 O O . TRP A 1 108 ? -15.098 8.135 12.963 1.00 84.62 108 TRP A O 1
ATOM 834 N N . ALA A 1 109 ? -14.843 8.826 15.089 1.00 85.94 109 ALA A N 1
ATOM 835 C CA . ALA A 1 109 ? -13.388 8.704 15.096 1.00 85.94 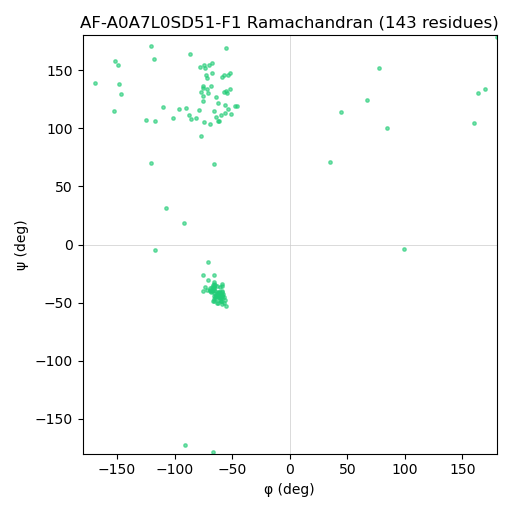109 ALA A CA 1
ATOM 836 C C . ALA A 1 109 ? -12.948 7.236 14.970 1.00 85.94 109 ALA A C 1
ATOM 838 O O . ALA A 1 109 ? -11.984 6.924 14.271 1.00 85.94 109 ALA A O 1
ATOM 839 N N . PHE A 1 110 ? -13.685 6.307 15.588 1.00 88.12 110 PHE A N 1
ATOM 840 C CA . PHE A 1 110 ? -13.439 4.873 15.423 1.00 88.12 110 PHE A CA 1
ATOM 841 C C . PHE A 1 110 ? -13.710 4.415 13.983 1.00 88.12 110 PHE A C 1
ATOM 843 O O . PHE A 1 110 ? -12.901 3.687 13.405 1.00 88.12 110 PHE A O 1
ATOM 850 N N . LEU A 1 111 ? -14.815 4.868 13.378 1.00 89.12 111 LEU A N 1
ATOM 851 C CA . LEU A 1 111 ? -15.152 4.555 11.985 1.00 89.12 111 LEU A CA 1
ATOM 852 C C . LEU A 1 111 ? -14.110 5.104 11.003 1.00 89.12 111 LEU A C 1
ATOM 854 O O . LEU A 1 111 ? -13.732 4.405 10.063 1.00 89.12 111 LEU A O 1
ATOM 858 N N . GLU A 1 112 ? -13.607 6.317 11.226 1.00 90.12 112 GLU A N 1
ATOM 859 C CA . GLU A 1 112 ? -12.554 6.913 10.401 1.00 90.12 112 GLU A CA 1
ATOM 860 C C . GLU A 1 112 ? -11.245 6.118 10.497 1.00 90.12 112 GLU A C 1
ATOM 862 O O . GLU A 1 112 ? -10.673 5.731 9.473 1.00 90.12 112 GLU A O 1
ATOM 867 N N . LYS A 1 113 ? -10.820 5.761 11.716 1.00 90.62 113 LYS A N 1
ATOM 868 C CA . LYS A 1 113 ? -9.663 4.877 11.930 1.00 90.62 113 LYS A CA 1
ATOM 869 C C . LYS A 1 113 ? -9.863 3.518 11.257 1.00 90.62 113 LYS A C 1
ATOM 871 O O . LYS A 1 113 ? -8.944 2.994 10.626 1.00 90.62 113 LYS A O 1
ATOM 876 N N . GLN A 1 114 ? -11.069 2.955 11.315 1.00 92.06 114 GLN A N 1
ATOM 877 C CA . GLN A 1 114 ? -11.397 1.693 10.652 1.00 92.06 114 GLN A CA 1
ATOM 878 C C . GLN A 1 114 ? -11.295 1.809 9.124 1.00 92.06 114 GLN A C 1
ATOM 880 O O . GLN A 1 114 ? -10.723 0.925 8.481 1.00 92.06 114 GLN A O 1
ATOM 885 N N . GLN A 1 115 ? -11.799 2.898 8.537 1.00 93.50 115 GLN A N 1
ATOM 886 C CA . GLN A 1 115 ? -11.663 3.181 7.105 1.00 93.50 115 GLN A CA 1
ATOM 887 C C . GLN A 1 115 ? -10.195 3.344 6.702 1.00 93.50 115 GLN A C 1
ATOM 889 O O . GLN A 1 115 ? -9.755 2.759 5.710 1.00 93.50 115 GLN A O 1
ATOM 894 N N . ARG A 1 116 ? -9.398 4.059 7.504 1.00 94.31 116 ARG A N 1
ATOM 895 C CA . ARG A 1 116 ? -7.958 4.208 7.267 1.00 94.31 116 ARG A CA 1
ATOM 896 C C . ARG A 1 116 ? -7.232 2.861 7.314 1.00 94.31 116 ARG A C 1
ATOM 898 O O . ARG A 1 116 ? -6.409 2.579 6.445 1.00 94.31 116 ARG A O 1
ATOM 905 N N . CYS A 1 117 ? -7.591 1.995 8.257 1.00 94.69 117 CYS A N 1
ATOM 906 C CA . CYS A 1 117 ? -7.039 0.647 8.378 1.00 94.69 117 CYS A CA 1
ATOM 907 C C . CYS A 1 117 ? -7.367 -0.210 7.140 1.00 94.69 117 CYS A C 1
ATOM 909 O O . CYS A 1 117 ? -6.488 -0.875 6.587 1.00 94.69 117 CYS A O 1
ATOM 911 N N . GLN A 1 118 ? -8.606 -0.136 6.638 1.00 95.69 118 GLN A N 1
ATOM 912 C CA . GLN A 1 118 ? -9.011 -0.793 5.389 1.00 95.69 118 GLN A CA 1
ATOM 913 C C . GLN A 1 118 ? -8.228 -0.269 4.180 1.00 95.69 118 GLN A C 1
ATOM 915 O O . GLN A 1 118 ? -7.726 -1.064 3.382 1.00 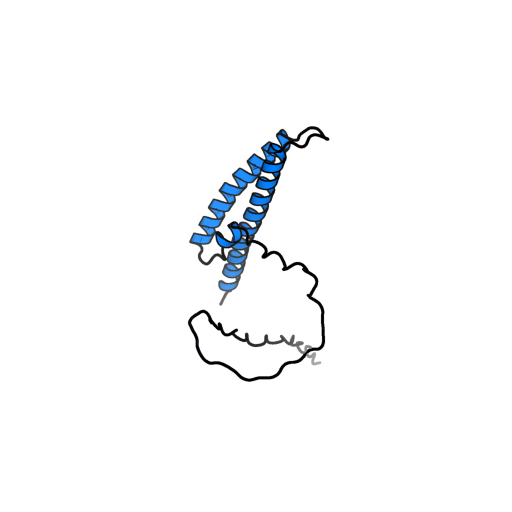95.69 118 GLN A O 1
ATOM 920 N N . TYR A 1 119 ? -8.078 1.051 4.066 1.00 95.75 119 TYR A N 1
ATOM 921 C CA . TYR A 1 119 ? -7.305 1.677 2.996 1.00 95.75 119 TYR A CA 1
ATOM 922 C C . TYR A 1 119 ? -5.850 1.196 2.996 1.00 95.75 119 TYR A C 1
ATOM 924 O O . TYR A 1 119 ? -5.355 0.719 1.971 1.00 95.75 119 TYR A O 1
ATOM 932 N N . LEU A 1 120 ? -5.178 1.258 4.151 1.00 96.31 120 LEU A N 1
ATOM 933 C CA . LEU A 1 120 ? -3.794 0.807 4.291 1.00 96.31 120 LEU A CA 1
ATOM 934 C C . LEU A 1 120 ? -3.665 -0.678 3.955 1.00 96.31 120 LEU A C 1
ATOM 936 O O . LEU A 1 120 ? -2.779 -1.053 3.194 1.00 96.31 120 LEU A O 1
ATOM 940 N N . LYS A 1 121 ? -4.587 -1.524 4.424 1.00 96.31 121 LYS A N 1
ATOM 941 C CA . LYS A 1 121 ? -4.583 -2.956 4.101 1.00 96.31 121 LYS A CA 1
ATOM 942 C C . LYS A 1 121 ? -4.666 -3.214 2.595 1.00 96.31 121 LYS A C 1
ATOM 944 O O . LYS A 1 121 ? -3.908 -4.035 2.074 1.00 96.31 121 LYS A O 1
ATOM 949 N N . GLN A 1 122 ? -5.567 -2.531 1.888 1.00 97.19 122 GLN A N 1
ATOM 950 C CA . GLN A 1 122 ? -5.690 -2.667 0.433 1.00 97.19 122 GLN A CA 1
ATOM 951 C C . GLN A 1 122 ? -4.433 -2.169 -0.287 1.00 97.19 122 GLN A C 1
ATOM 953 O O . GLN A 1 122 ? -3.899 -2.869 -1.149 1.00 97.19 122 GLN A O 1
ATOM 958 N N . LYS A 1 123 ? -3.913 -1.007 0.120 1.00 97.12 123 LYS A N 1
ATOM 959 C CA . LYS A 1 123 ? -2.687 -0.423 -0.428 1.00 97.12 123 LYS A CA 1
ATOM 960 C C . LYS A 1 123 ? -1.478 -1.345 -0.242 1.00 97.12 123 LYS A C 1
ATOM 962 O O . LYS A 1 123 ? -0.774 -1.633 -1.207 1.00 97.12 123 LYS A O 1
ATOM 967 N N . LEU A 1 124 ? -1.275 -1.866 0.967 1.00 98.06 124 LEU A N 1
ATOM 968 C CA . LEU A 1 124 ? -0.209 -2.817 1.290 1.00 98.06 124 LEU A CA 1
ATOM 969 C C . LEU A 1 124 ? -0.335 -4.100 0.465 1.00 98.06 124 LEU A C 1
ATOM 971 O O . LEU A 1 124 ? 0.656 -4.587 -0.075 1.00 98.06 124 LEU A O 1
ATOM 975 N N . THR A 1 125 ? -1.555 -4.624 0.321 1.00 98.19 125 THR A N 1
ATOM 976 C CA . THR A 1 125 ? -1.821 -5.818 -0.498 1.00 98.19 125 THR A CA 1
ATOM 977 C C . THR A 1 125 ? -1.422 -5.583 -1.954 1.00 98.19 125 THR A C 1
ATOM 979 O O . THR A 1 125 ? -0.741 -6.419 -2.546 1.00 98.19 125 THR A O 1
ATOM 982 N N . HIS A 1 126 ? -1.783 -4.424 -2.513 1.00 97.81 126 HIS A N 1
ATOM 983 C CA . HIS A 1 126 ? -1.417 -4.041 -3.877 1.00 97.81 126 HIS A CA 1
ATOM 984 C C . HIS A 1 126 ? 0.101 -3.923 -4.050 1.00 97.81 126 HIS A C 1
ATOM 986 O O . HIS A 1 126 ? 0.668 -4.550 -4.942 1.00 97.81 126 HIS A O 1
ATOM 992 N N . ILE A 1 127 ? 0.782 -3.187 -3.166 1.00 97.38 127 ILE A N 1
ATOM 993 C CA . ILE A 1 127 ? 2.242 -3.010 -3.228 1.00 97.38 127 ILE A CA 1
ATOM 994 C C . ILE A 1 127 ? 2.959 -4.360 -3.113 1.00 97.38 127 ILE A C 1
ATOM 996 O O . ILE A 1 127 ? 3.850 -4.658 -3.910 1.00 97.38 127 ILE A O 1
ATOM 1000 N N . LYS A 1 128 ? 2.535 -5.213 -2.172 1.00 97.94 128 LYS A N 1
ATOM 1001 C CA . LYS A 1 128 ? 3.086 -6.562 -2.002 1.00 97.94 128 LYS A CA 1
ATOM 1002 C C . LYS A 1 128 ? 2.927 -7.401 -3.268 1.00 97.94 128 LYS A C 1
ATOM 1004 O O . LYS A 1 128 ? 3.885 -8.056 -3.667 1.00 97.94 128 LYS A O 1
ATOM 1009 N N . ALA A 1 129 ? 1.762 -7.345 -3.915 1.00 97.88 129 ALA A N 1
ATOM 1010 C CA . ALA A 1 129 ? 1.528 -8.052 -5.170 1.00 97.88 129 ALA A CA 1
ATOM 1011 C C . ALA A 1 129 ? 2.478 -7.571 -6.278 1.00 97.88 129 ALA A C 1
ATOM 1013 O O . ALA A 1 129 ? 3.101 -8.393 -6.938 1.00 97.88 129 ALA A O 1
ATOM 1014 N N . ARG A 1 130 ? 2.677 -6.252 -6.436 1.00 97.69 130 ARG A N 1
ATOM 1015 C CA . ARG A 1 130 ? 3.633 -5.701 -7.419 1.00 97.69 130 ARG A CA 1
ATOM 1016 C C . ARG A 1 130 ? 5.067 -6.188 -7.188 1.00 97.69 130 ARG A C 1
ATOM 1018 O O . ARG A 1 130 ? 5.754 -6.504 -8.155 1.00 97.69 130 ARG A O 1
ATOM 1025 N N . ILE A 1 131 ? 5.506 -6.265 -5.929 1.00 97.38 131 ILE A N 1
ATOM 1026 C CA . ILE A 1 131 ? 6.836 -6.784 -5.565 1.00 97.38 131 ILE A CA 1
ATOM 1027 C C . ILE A 1 131 ? 6.947 -8.274 -5.908 1.00 97.38 131 ILE A C 1
ATOM 1029 O O . ILE A 1 131 ? 7.927 -8.689 -6.521 1.00 97.38 131 ILE A O 1
ATOM 1033 N N . GLN A 1 132 ? 5.938 -9.067 -5.543 1.00 97.19 132 GLN A N 1
ATOM 1034 C CA . GLN A 1 132 ? 5.919 -10.510 -5.792 1.00 97.19 132 GLN A CA 1
ATOM 1035 C C . GLN A 1 132 ? 5.861 -10.859 -7.282 1.00 97.19 132 GLN A C 1
ATOM 1037 O O . GLN A 1 132 ? 6.524 -11.804 -7.701 1.00 97.19 132 GLN A O 1
ATOM 1042 N N . ASP A 1 133 ? 5.089 -10.108 -8.071 1.00 96.38 133 ASP A N 1
ATOM 1043 C CA . ASP A 1 133 ? 5.007 -10.287 -9.521 1.00 96.38 133 ASP A CA 1
ATOM 1044 C C . ASP A 1 133 ? 6.391 -10.101 -10.160 1.00 96.38 133 ASP A C 1
ATOM 1046 O O . ASP A 1 133 ? 6.863 -10.985 -10.868 1.00 96.38 133 ASP A O 1
ATOM 1050 N N . TYR A 1 134 ? 7.097 -9.022 -9.806 1.00 95.75 134 TYR A N 1
ATOM 1051 C CA . TYR A 1 134 ? 8.454 -8.770 -10.296 1.00 95.75 134 TYR A CA 1
ATOM 1052 C C . TYR A 1 134 ? 9.452 -9.863 -9.887 1.00 95.75 134 TYR A C 1
ATOM 1054 O O . TYR A 1 134 ? 10.276 -10.290 -10.691 1.00 95.75 134 TYR A O 1
ATOM 1062 N N . ASP A 1 135 ? 9.380 -10.337 -8.641 1.00 93.75 135 ASP A N 1
ATOM 1063 C CA . ASP A 1 135 ? 10.266 -11.400 -8.153 1.00 93.75 135 ASP A CA 1
ATOM 1064 C C . ASP A 1 135 ? 10.043 -12.727 -8.875 1.00 93.75 135 ASP A C 1
ATOM 1066 O O . ASP A 1 135 ? 10.989 -13.486 -9.084 1.00 93.75 135 ASP A O 1
ATOM 1070 N N . ARG A 1 136 ? 8.796 -13.021 -9.248 1.00 93.75 136 ARG A N 1
ATOM 1071 C CA . ARG A 1 136 ? 8.459 -14.206 -10.036 1.00 93.75 136 ARG A CA 1
ATOM 1072 C C . ARG A 1 136 ? 9.044 -14.097 -11.444 1.00 93.75 136 ARG A C 1
ATOM 1074 O O . ARG A 1 136 ? 9.736 -15.018 -11.869 1.00 93.75 136 ARG A O 1
ATOM 1081 N N . ASP A 1 137 ? 8.840 -12.963 -12.108 1.00 90.69 137 ASP A N 1
ATOM 1082 C CA . ASP A 1 137 ? 9.300 -12.734 -13.483 1.00 90.69 137 ASP A CA 1
ATOM 1083 C C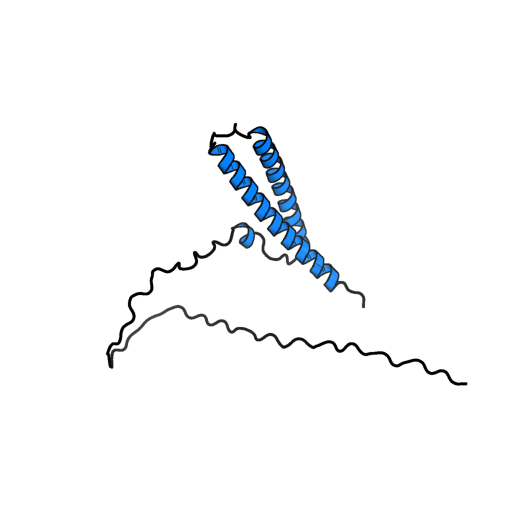 . ASP A 1 137 ? 10.840 -12.714 -13.579 1.00 90.69 137 ASP A C 1
ATOM 1085 O O . ASP A 1 137 ? 11.425 -13.253 -14.521 1.00 90.69 137 ASP A O 1
ATOM 1089 N N . ALA A 1 138 ? 11.526 -12.161 -12.571 1.00 87.00 138 ALA A N 1
ATOM 1090 C CA . ALA A 1 138 ? 12.990 -12.143 -12.505 1.00 87.00 138 ALA A CA 1
ATOM 1091 C C . ALA A 1 138 ? 13.602 -13.549 -12.360 1.00 87.00 138 ALA A C 1
ATOM 1093 O O . ALA A 1 138 ? 14.681 -13.820 -12.892 1.00 87.00 138 ALA A O 1
ATOM 1094 N N . ARG A 1 139 ? 12.917 -14.450 -11.644 1.00 82.69 139 ARG A N 1
ATOM 1095 C CA . ARG A 1 139 ? 13.354 -15.844 -11.465 1.00 82.69 139 ARG A CA 1
ATOM 1096 C C . ARG A 1 139 ? 13.164 -16.667 -12.733 1.00 82.69 139 ARG A C 1
ATOM 1098 O O . ARG A 1 139 ? 14.021 -17.490 -13.029 1.00 82.69 139 ARG A O 1
ATOM 1105 N N . ASP A 1 140 ? 12.085 -16.419 -13.471 1.00 79.88 140 ASP A N 1
ATOM 1106 C CA . ASP A 1 140 ? 11.805 -17.073 -14.756 1.00 79.88 140 ASP A CA 1
ATOM 1107 C C . ASP A 1 140 ? 12.792 -16.625 -15.849 1.00 79.88 140 ASP A C 1
ATOM 1109 O O . ASP A 1 140 ? 13.323 -17.437 -16.601 1.00 79.88 140 ASP A O 1
ATOM 1113 N N . SER A 1 141 ? 13.148 -15.335 -15.849 1.00 74.56 141 SER A N 1
ATOM 1114 C CA . SER A 1 141 ? 14.094 -14.748 -16.810 1.00 74.56 141 SER A CA 1
ATOM 1115 C C . SER A 1 141 ? 15.557 -15.174 -16.598 1.00 74.56 141 SER A C 1
ATOM 1117 O O . SER A 1 141 ? 16.384 -14.972 -17.482 1.00 74.56 141 SER A O 1
ATOM 1119 N N . THR A 1 142 ? 15.890 -15.749 -15.436 1.00 72.75 142 THR A N 1
ATOM 1120 C CA . THR A 1 142 ? 17.250 -16.206 -15.072 1.00 72.75 142 THR A CA 1
ATOM 1121 C C . THR A 1 142 ? 17.344 -17.743 -15.084 1.00 72.75 142 THR A C 1
ATOM 1123 O O . THR A 1 142 ? 18.050 -18.343 -14.275 1.00 72.75 142 THR A O 1
ATOM 1126 N N . GLY A 1 143 ? 16.580 -18.408 -15.957 1.00 56.97 143 GLY A N 1
ATOM 1127 C CA . GLY A 1 143 ? 16.655 -19.861 -16.149 1.00 56.97 143 GLY A CA 1
ATOM 1128 C C . GLY A 1 143 ? 17.987 -20.306 -16.782 1.00 56.97 143 GLY A C 1
ATOM 1129 O O . GLY A 1 143 ? 18.561 -19.545 -17.564 1.00 56.97 143 GLY A O 1
ATOM 1130 N N . PRO A 1 144 ? 18.505 -21.505 -16.445 1.00 65.62 144 PRO A N 1
ATOM 1131 C CA . PRO A 1 144 ? 19.829 -21.948 -16.876 1.00 65.62 144 PRO A CA 1
ATOM 1132 C C . PRO A 1 144 ? 19.849 -22.252 -18.380 1.00 65.62 144 PRO A C 1
ATOM 1134 O O . PRO A 1 144 ? 18.979 -22.970 -18.878 1.00 65.62 144 PRO A O 1
ATOM 1137 N N . PHE A 1 145 ? 20.847 -21.699 -19.073 1.00 53.72 145 PHE A N 1
ATOM 1138 C CA . PHE A 1 145 ? 21.317 -22.207 -20.365 1.00 53.72 145 PHE A CA 1
ATOM 1139 C C . PHE A 1 145 ? 22.079 -23.520 -20.171 1.00 53.72 145 PHE A C 1
ATOM 1141 O O . PHE A 1 145 ? 22.778 -23.639 -19.136 1.00 53.72 145 PHE A O 1
#

pLDDT: mean 76.22, std 20.19, range [35.72, 98.19]